Protein AF-A0A0J6C4W7-F1 (afdb_monomer_lite)

Organism: NCBI:txid1331258

Structure (mmCIF, N/CA/C/O backbone):
data_AF-A0A0J6C4W7-F1
#
_entry.id   AF-A0A0J6C4W7-F1
#
loop_
_atom_site.group_PDB
_atom_site.id
_atom_site.type_symbol
_atom_site.label_atom_id
_atom_site.label_alt_id
_atom_site.label_comp_id
_atom_site.label_asym_id
_atom_site.label_entity_id
_atom_site.label_seq_id
_atom_site.pdbx_PDB_ins_code
_atom_site.Cartn_x
_atom_site.Cartn_y
_atom_site.Cartn_z
_atom_site.occupancy
_atom_site.B_iso_or_equiv
_atom_site.auth_seq_id
_atom_site.auth_comp_id
_atom_site.auth_asym_id
_atom_site.auth_atom_id
_atom_site.pdbx_PDB_model_num
ATOM 1 N N . MET A 1 1 ? -58.637 27.540 6.776 1.00 42.38 1 MET A N 1
ATOM 2 C CA . MET A 1 1 ? -57.346 27.541 6.056 1.00 42.38 1 MET A CA 1
ATOM 3 C C . MET A 1 1 ? -56.275 26.963 6.973 1.00 42.38 1 MET A C 1
ATOM 5 O O . MET A 1 1 ? -55.785 27.668 7.841 1.00 42.38 1 MET A O 1
ATOM 9 N N . LYS A 1 2 ? -56.007 25.657 6.871 1.00 47.06 2 LYS A N 1
ATOM 10 C CA . LYS A 1 2 ? -54.964 24.941 7.623 1.00 47.06 2 LYS A CA 1
ATOM 11 C C . LYS A 1 2 ? -54.407 23.865 6.695 1.00 47.06 2 LYS A C 1
ATOM 13 O O . LYS A 1 2 ? -54.953 22.773 6.633 1.00 47.06 2 LYS A O 1
ATOM 18 N N . ILE A 1 3 ? -53.395 24.216 5.911 1.00 54.72 3 ILE A N 1
ATOM 19 C CA . ILE A 1 3 ? -52.667 23.264 5.063 1.00 54.72 3 ILE A CA 1
ATOM 20 C C . ILE A 1 3 ? -51.176 23.589 5.172 1.00 54.72 3 ILE A C 1
ATOM 22 O O . ILE A 1 3 ? -50.564 24.080 4.238 1.00 54.72 3 ILE A O 1
ATOM 26 N N . LEU A 1 4 ? -50.606 23.427 6.365 1.00 54.97 4 LEU A N 1
ATOM 27 C CA . LEU A 1 4 ? -49.184 23.693 6.612 1.00 54.97 4 LEU A CA 1
ATOM 28 C C . LEU A 1 4 ? -48.641 22.730 7.675 1.00 54.97 4 LEU A C 1
ATOM 30 O O . LEU A 1 4 ? -48.165 23.183 8.712 1.00 54.97 4 LEU A O 1
ATOM 34 N N . THR A 1 5 ? -48.767 21.404 7.512 1.00 58.28 5 THR A N 1
ATOM 35 C CA . THR A 1 5 ? -48.091 20.470 8.449 1.00 58.28 5 THR A CA 1
ATOM 36 C C . THR A 1 5 ? -47.911 19.033 7.939 1.00 58.28 5 THR A C 1
ATOM 38 O O . THR A 1 5 ? -48.173 18.083 8.673 1.00 58.28 5 THR A O 1
ATOM 41 N N . THR A 1 6 ? -47.493 18.796 6.690 1.00 56.72 6 THR A N 1
ATOM 42 C CA . THR A 1 6 ? -47.277 17.394 6.259 1.00 56.72 6 THR A CA 1
ATOM 43 C C . THR A 1 6 ? -46.152 17.230 5.248 1.00 56.72 6 THR A C 1
ATOM 45 O O . THR A 1 6 ? -46.364 16.768 4.132 1.00 56.72 6 THR A O 1
ATOM 48 N N . THR A 1 7 ? -44.927 17.601 5.620 1.00 57.38 7 THR A N 1
ATOM 49 C CA . THR A 1 7 ? -43.729 17.141 4.892 1.00 57.38 7 THR A CA 1
ATOM 50 C C . THR A 1 7 ? -42.515 17.138 5.815 1.00 57.38 7 THR A C 1
ATOM 52 O O . THR A 1 7 ? -41.598 17.936 5.672 1.00 57.38 7 THR A O 1
ATOM 55 N N . LEU A 1 8 ? -42.526 16.279 6.833 1.00 58.53 8 LEU A N 1
ATOM 56 C CA . LEU A 1 8 ? -41.354 16.107 7.689 1.00 58.53 8 LEU A CA 1
ATOM 57 C C . LEU A 1 8 ? -41.329 14.692 8.263 1.00 58.53 8 LEU A C 1
ATOM 59 O O . LEU A 1 8 ? -41.483 14.551 9.460 1.00 58.53 8 LEU A O 1
ATOM 63 N N . PHE A 1 9 ? -41.222 13.643 7.434 1.00 56.47 9 PHE A N 1
ATOM 64 C CA . PHE A 1 9 ? -40.882 12.297 7.937 1.00 56.47 9 PHE A CA 1
ATOM 65 C C . PHE A 1 9 ? -40.523 11.284 6.830 1.00 56.47 9 PHE A C 1
ATOM 67 O O . PHE A 1 9 ? -41.178 10.261 6.704 1.00 56.47 9 PHE A O 1
ATOM 74 N N . VAL A 1 10 ? -39.482 11.523 6.020 1.00 60.03 10 VAL A N 1
ATOM 75 C CA . VAL A 1 10 ? -38.848 10.440 5.227 1.00 60.03 10 VAL A CA 1
ATOM 76 C C . VAL A 1 10 ? -37.347 10.719 5.059 1.00 60.03 10 VAL A C 1
ATOM 78 O O . VAL A 1 10 ? -36.901 11.117 3.994 1.00 60.03 10 VAL A O 1
ATOM 81 N N . CYS A 1 11 ? -36.562 10.524 6.121 1.00 51.38 11 CYS A N 1
ATOM 82 C CA . CYS A 1 11 ? -35.097 10.369 6.031 1.00 51.38 11 CYS A CA 1
ATOM 83 C C . CYS A 1 11 ? -34.608 9.225 6.940 1.00 51.38 11 CYS A C 1
ATOM 85 O O . CYS A 1 11 ? -33.542 9.305 7.540 1.00 51.38 11 CYS A O 1
ATOM 87 N N . ALA A 1 12 ? -35.400 8.160 7.076 1.00 57.84 12 ALA A N 1
ATOM 88 C CA . ALA A 1 12 ? -35.030 6.979 7.850 1.00 57.84 12 ALA A CA 1
ATOM 89 C C . ALA A 1 12 ? -35.094 5.739 6.955 1.00 57.84 12 ALA A C 1
ATOM 91 O O . ALA A 1 12 ? -36.117 5.067 6.938 1.00 57.84 12 ALA A O 1
ATOM 92 N N . ALA A 1 13 ? -34.034 5.488 6.179 1.00 51.88 13 ALA A N 1
ATOM 93 C CA . ALA A 1 13 ? -33.620 4.154 5.719 1.00 51.88 13 ALA A CA 1
ATOM 94 C C . ALA A 1 13 ? -32.481 4.266 4.690 1.00 51.88 13 ALA A C 1
ATOM 96 O O . ALA A 1 13 ? -32.713 4.155 3.492 1.00 51.88 13 ALA A O 1
ATOM 97 N N . LEU A 1 14 ? -31.245 4.458 5.152 1.00 47.66 14 LEU A N 1
ATOM 98 C CA . LEU A 1 14 ? -30.074 3.865 4.498 1.00 47.66 14 LEU A CA 1
ATOM 99 C C . LEU A 1 14 ? -28.932 3.821 5.521 1.00 47.66 14 LEU A C 1
ATOM 101 O O . LEU A 1 14 ? -28.173 4.767 5.687 1.00 47.66 14 LEU A O 1
ATOM 105 N N . GLY A 1 15 ? -28.889 2.738 6.290 1.00 46.66 15 GLY A N 1
ATOM 106 C CA . GLY A 1 15 ? -27.928 2.545 7.374 1.00 46.66 15 GLY A CA 1
ATOM 107 C C . GLY A 1 15 ? -27.705 1.063 7.634 1.00 46.66 15 GLY A C 1
ATOM 108 O O . GLY A 1 15 ? -27.949 0.582 8.733 1.00 46.66 15 GLY A O 1
ATOM 109 N N . ALA A 1 16 ? -27.308 0.327 6.598 1.00 46.16 16 ALA A N 1
ATOM 110 C CA . ALA A 1 16 ? -26.773 -1.021 6.730 1.00 46.16 16 ALA A CA 1
ATOM 111 C C . ALA A 1 16 ? -25.331 -0.988 6.216 1.00 46.16 16 ALA A C 1
ATOM 113 O O . ALA A 1 16 ? -25.098 -0.945 5.013 1.00 46.16 16 ALA A O 1
ATOM 114 N N . GLY A 1 17 ? -24.376 -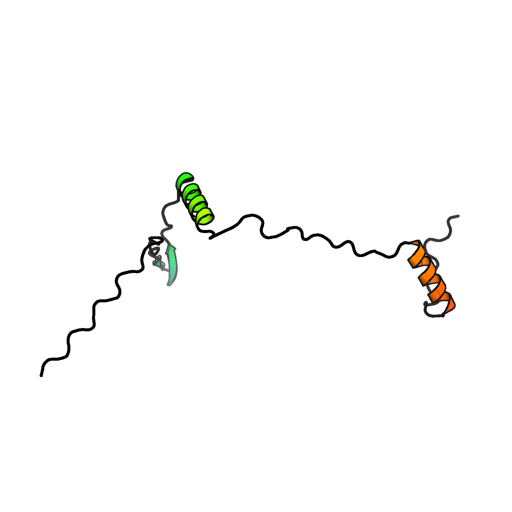0.942 7.144 1.00 43.31 17 GLY A N 1
ATOM 115 C CA . GLY A 1 17 ? -22.947 -0.964 6.842 1.00 43.31 17 GLY A CA 1
ATOM 116 C C . GLY A 1 17 ? -22.161 -0.023 7.745 1.00 43.31 17 GLY A C 1
ATOM 117 O O . GLY A 1 17 ? -22.155 1.178 7.522 1.00 43.31 17 GLY A O 1
ATOM 118 N N . ALA A 1 18 ? -21.494 -0.602 8.745 1.00 42.28 18 ALA A N 1
ATOM 119 C CA . ALA A 1 18 ? -20.554 0.030 9.670 1.00 42.28 18 ALA A CA 1
ATOM 120 C C . ALA A 1 18 ? -21.136 1.117 10.598 1.00 42.28 18 ALA A C 1
ATOM 122 O O . ALA A 1 18 ? -21.241 2.292 10.257 1.00 42.28 18 ALA A O 1
ATOM 123 N N . ALA A 1 19 ? -21.396 0.736 11.853 1.00 41.97 19 ALA A N 1
ATOM 124 C CA . ALA A 1 19 ? -21.406 1.680 12.965 1.00 41.97 19 ALA A CA 1
ATOM 125 C C . ALA A 1 19 ? -19.981 2.233 13.159 1.00 41.97 19 ALA A C 1
ATOM 127 O O . ALA A 1 19 ? -19.232 1.773 14.021 1.00 41.97 19 ALA A O 1
ATOM 128 N N . ALA A 1 20 ? -19.581 3.194 12.327 1.00 50.66 20 ALA A N 1
ATOM 129 C CA . ALA A 1 20 ? -18.433 4.036 12.605 1.00 50.66 20 ALA A CA 1
ATOM 130 C C . ALA A 1 20 ? -18.816 4.924 13.794 1.00 50.66 20 ALA A C 1
ATOM 132 O O . ALA A 1 20 ? -19.521 5.920 13.649 1.00 50.66 20 ALA A O 1
ATOM 133 N N . GLN A 1 21 ? -18.412 4.516 14.996 1.00 54.66 21 GLN A N 1
ATOM 134 C CA . GLN A 1 21 ? -18.434 5.407 16.149 1.00 54.66 21 GLN A CA 1
ATOM 135 C C . GLN A 1 21 ? -17.502 6.573 15.816 1.00 54.66 21 GLN A C 1
ATOM 137 O O . GLN A 1 21 ? -16.303 6.369 15.627 1.00 54.66 21 GLN A O 1
ATOM 142 N N . ALA A 1 22 ? -18.065 7.774 15.666 1.00 53.81 22 ALA A N 1
ATOM 143 C CA . ALA A 1 22 ? -17.280 8.989 15.529 1.00 53.81 22 ALA A CA 1
ATOM 144 C C . ALA A 1 22 ? -16.374 9.089 16.763 1.00 53.81 22 ALA A C 1
ATOM 146 O O . ALA A 1 22 ? -16.869 9.126 17.888 1.00 53.81 22 ALA A O 1
ATOM 147 N N . ALA A 1 23 ? -15.057 9.038 16.553 1.00 60.88 23 ALA A N 1
ATOM 148 C CA . ALA A 1 23 ? -14.097 9.164 17.637 1.00 60.88 23 ALA A CA 1
ATOM 149 C C . ALA A 1 23 ? -14.250 10.561 18.247 1.00 60.88 23 ALA A C 1
ATOM 151 O O . ALA A 1 23 ? -14.033 11.562 17.563 1.00 60.88 23 ALA A O 1
ATOM 152 N N . ASP A 1 24 ? -14.666 10.619 19.510 1.00 68.81 24 ASP A N 1
ATOM 153 C CA . ASP A 1 24 ? -14.782 11.872 20.246 1.00 68.81 24 ASP A CA 1
ATOM 154 C C . ASP A 1 24 ? -13.372 12.462 20.407 1.00 68.81 24 ASP A C 1
ATOM 156 O O . ASP A 1 24 ? -12.463 11.816 20.947 1.00 68.81 24 ASP A O 1
ATOM 160 N N . ALA A 1 25 ? -13.158 13.640 19.820 1.00 81.62 25 ALA A N 1
ATOM 161 C CA . ALA A 1 25 ? -11.889 14.348 19.880 1.00 81.62 25 ALA A CA 1
ATOM 162 C C . ALA A 1 25 ? -11.908 15.281 21.094 1.00 81.62 25 ALA A C 1
ATOM 164 O O . ALA A 1 25 ? -12.658 16.258 21.122 1.00 81.62 25 ALA A O 1
ATOM 165 N N . HIS A 1 26 ? -11.055 15.004 22.080 1.00 83.50 26 HIS A N 1
ATOM 166 C CA . HIS A 1 26 ? -10.936 15.829 23.273 1.00 83.50 26 HIS A CA 1
ATOM 167 C C . HIS A 1 26 ? -9.930 16.955 23.039 1.00 83.50 26 HIS A C 1
ATOM 169 O O . HIS A 1 26 ? -8.757 16.704 22.749 1.00 83.50 26 HIS A O 1
ATOM 175 N N . TYR A 1 27 ? -10.392 18.197 23.164 1.00 88.44 27 TYR A N 1
ATOM 176 C CA . TYR A 1 27 ? -9.561 19.386 23.028 1.00 88.44 27 TYR A CA 1
ATOM 177 C C . TYR A 1 27 ? -9.202 19.935 24.408 1.00 88.44 27 TYR A C 1
ATOM 179 O O . TYR A 1 27 ? -10.069 20.256 25.217 1.00 88.44 27 TYR A O 1
ATOM 187 N N . GLU A 1 28 ? -7.911 20.107 24.666 1.00 86.06 28 GLU A N 1
ATOM 188 C CA . GLU A 1 28 ? -7.429 20.794 25.861 1.00 86.06 28 GLU A CA 1
ATOM 189 C C . GLU A 1 28 ? -6.466 21.901 25.463 1.00 86.06 28 GLU A C 1
ATOM 191 O O . GLU A 1 28 ? -5.654 21.752 24.546 1.00 86.06 28 GLU A O 1
ATOM 196 N N . ARG A 1 29 ? -6.553 23.024 26.174 1.00 91.44 29 ARG A N 1
ATOM 197 C CA . ARG A 1 29 ? -5.554 24.082 26.095 1.00 91.44 29 ARG A CA 1
ATOM 198 C C . ARG A 1 29 ? -4.637 23.953 27.300 1.00 91.44 29 ARG A C 1
ATOM 200 O O . ARG A 1 29 ? -5.116 23.966 28.434 1.00 91.44 29 ARG A O 1
ATOM 207 N N . ASP A 1 30 ? -3.338 23.831 27.064 1.00 85.31 30 ASP A N 1
ATOM 208 C CA . ASP A 1 30 ? -2.375 23.766 28.158 1.00 85.31 30 ASP A CA 1
ATOM 209 C C . ASP A 1 30 ? -2.177 25.143 28.828 1.00 85.31 30 ASP A C 1
ATOM 211 O O . ASP A 1 30 ? -2.671 26.179 28.371 1.00 85.31 30 ASP A O 1
ATOM 215 N N . ARG A 1 31 ? -1.437 25.175 29.943 1.00 89.56 31 ARG A N 1
ATOM 216 C CA . ARG A 1 31 ? -1.127 26.425 30.663 1.00 89.56 31 ARG A CA 1
ATOM 217 C C . ARG A 1 31 ? -0.302 27.411 29.810 1.00 89.56 31 ARG A C 1
ATOM 219 O O . ARG A 1 31 ? -0.303 28.602 30.108 1.00 89.56 31 ARG A O 1
ATOM 226 N N . SER A 1 32 ? 0.376 26.924 28.772 1.00 87.38 32 SER A N 1
ATOM 227 C CA . SER A 1 32 ? 1.181 27.701 27.821 1.00 87.38 32 SER A CA 1
ATOM 228 C C . SER A 1 32 ? 0.340 28.271 26.668 1.00 87.38 32 SER A C 1
ATOM 230 O O . SER A 1 32 ? 0.824 29.109 25.912 1.00 87.38 32 SER A O 1
ATOM 232 N N . GLY A 1 33 ? -0.920 27.845 26.544 1.00 89.81 33 GLY A N 1
ATOM 233 C CA . GLY A 1 33 ? -1.847 28.246 25.493 1.00 89.81 33 GLY A CA 1
ATOM 234 C C . GLY A 1 33 ? -1.861 27.341 24.257 1.00 89.81 33 GLY A C 1
ATOM 235 O O . GLY A 1 33 ? -2.643 27.637 23.348 1.00 89.81 33 GLY A O 1
ATOM 236 N N . ASP A 1 34 ? -1.061 26.270 24.225 1.00 92.62 34 ASP A N 1
ATOM 237 C CA . ASP A 1 34 ? -0.987 25.302 23.124 1.00 92.62 34 ASP A CA 1
ATOM 238 C C . ASP A 1 34 ? -2.226 24.402 23.098 1.00 92.62 34 ASP A C 1
ATOM 240 O O . ASP A 1 34 ? -2.746 23.987 24.140 1.00 92.62 34 ASP A O 1
ATOM 244 N N . TRP A 1 35 ? -2.713 24.114 21.893 1.00 91.06 35 TRP A N 1
ATOM 245 C CA . TRP A 1 35 ? -3.880 23.264 21.687 1.00 91.06 35 TRP A CA 1
ATOM 246 C C . TRP A 1 35 ? -3.448 21.813 21.515 1.00 91.06 35 TRP A C 1
ATOM 248 O O . TRP A 1 35 ? -2.741 21.474 20.567 1.00 91.06 35 TRP A O 1
ATOM 258 N N . LYS A 1 36 ? -3.937 20.934 22.391 1.00 88.94 36 LYS A N 1
ATOM 259 C CA . LYS A 1 36 ? -3.749 19.488 22.270 1.00 88.94 36 LYS A CA 1
ATOM 260 C C . LYS A 1 36 ? -5.063 18.807 21.945 1.00 88.94 36 LYS A C 1
ATOM 262 O O . LYS A 1 36 ? -6.093 19.092 22.552 1.00 88.94 36 LYS A O 1
ATOM 267 N N . VAL A 1 37 ? -4.996 17.907 20.969 1.00 89.88 37 VAL A N 1
ATOM 268 C CA . VAL A 1 37 ? -6.121 17.073 20.555 1.00 89.88 37 VAL A CA 1
ATOM 269 C C . VAL A 1 37 ? -5.799 15.637 20.923 1.00 89.88 37 VAL A C 1
ATOM 271 O O . VAL A 1 37 ? -4.810 15.076 20.448 1.00 89.88 37 VAL A O 1
ATOM 274 N N . TYR A 1 38 ? -6.636 15.054 21.770 1.00 86.81 38 TYR A N 1
ATOM 275 C CA . TYR A 1 38 ? -6.563 13.650 22.137 1.00 86.81 38 TYR A CA 1
ATOM 276 C C . TYR A 1 38 ? -7.689 12.907 21.439 1.00 86.81 38 TYR A C 1
ATOM 278 O O . TYR A 1 38 ? -8.856 13.278 21.542 1.00 86.81 38 TYR A O 1
ATOM 286 N N . TYR A 1 39 ? -7.331 11.841 20.738 1.00 84.62 39 TYR A N 1
ATOM 287 C CA . TYR A 1 39 ? -8.298 10.956 20.112 1.00 84.62 39 TYR A CA 1
ATOM 288 C C . TYR A 1 39 ? -8.405 9.702 20.957 1.00 84.62 39 TYR A C 1
ATOM 290 O O . TYR A 1 39 ? -7.391 9.068 21.254 1.00 84.62 39 TYR A O 1
ATOM 298 N N . THR A 1 40 ? -9.629 9.328 21.315 1.00 86.69 40 THR A N 1
ATOM 299 C CA . THR A 1 40 ? -9.870 7.986 21.841 1.00 86.69 40 THR A CA 1
ATOM 300 C C . THR A 1 40 ? -9.829 7.019 20.658 1.00 86.69 40 THR A C 1
ATOM 302 O O . THR A 1 40 ? -10.688 7.121 19.777 1.00 86.69 40 THR A O 1
ATOM 305 N N . PRO A 1 41 ? -8.836 6.113 20.570 1.00 80.81 41 PRO A N 1
ATOM 306 C CA . PRO A 1 41 ? -8.810 5.145 19.490 1.00 80.81 41 PRO A CA 1
ATOM 307 C C . PRO A 1 41 ? -10.000 4.188 19.639 1.00 80.81 41 PRO A C 1
ATOM 309 O O . PRO A 1 41 ? -10.387 3.854 20.765 1.00 80.81 41 PRO A O 1
ATOM 312 N N . PRO A 1 42 ? -10.585 3.716 18.528 1.00 80.94 42 PRO A N 1
ATOM 313 C CA . PRO A 1 42 ? -11.592 2.672 18.595 1.00 80.94 42 PRO A CA 1
ATOM 314 C C . PRO A 1 42 ? -10.997 1.400 19.223 1.00 80.94 42 PRO A C 1
ATOM 316 O O . PRO A 1 42 ? -9.780 1.185 19.160 1.00 80.94 42 PRO A O 1
ATOM 319 N N . PRO A 1 43 ? -11.836 0.533 19.814 1.00 86.62 43 PRO A N 1
ATOM 320 C CA . PRO A 1 43 ? -11.372 -0.740 20.345 1.00 86.62 43 PRO A CA 1
ATOM 321 C C . PRO A 1 43 ? -10.666 -1.552 19.251 1.00 86.62 43 PRO A C 1
ATOM 323 O O . PRO A 1 43 ? -11.129 -1.620 18.109 1.00 86.62 43 PRO A O 1
ATOM 326 N N . ALA A 1 44 ? -9.539 -2.172 19.605 1.00 89.44 44 ALA A N 1
ATOM 327 C CA . ALA A 1 44 ? -8.783 -3.004 18.680 1.00 89.44 44 ALA A CA 1
ATOM 328 C C . ALA A 1 44 ? -9.626 -4.203 18.222 1.00 89.44 44 ALA A C 1
ATOM 330 O O . ALA A 1 44 ? -10.272 -4.872 19.032 1.00 89.44 44 ALA A O 1
ATOM 331 N N . LYS A 1 45 ? -9.599 -4.490 16.919 1.00 92.88 45 LYS A N 1
ATOM 332 C CA . LYS A 1 45 ? -10.267 -5.666 16.359 1.00 92.88 45 LYS A CA 1
ATOM 333 C C . LYS A 1 45 ? -9.486 -6.928 16.709 1.00 92.88 45 LYS A C 1
ATOM 335 O O . LYS A 1 45 ? -8.256 -6.944 16.664 1.00 92.88 45 LYS A O 1
ATOM 340 N N . SER A 1 46 ? -10.207 -7.998 17.023 1.00 95.44 46 SER A N 1
ATOM 341 C CA . SER A 1 46 ? -9.611 -9.328 17.149 1.00 95.44 46 SER A CA 1
ATOM 342 C C . SER A 1 46 ? -9.190 -9.870 15.780 1.00 95.44 46 SER A C 1
ATOM 344 O O . SER A 1 46 ? -9.751 -9.494 14.749 1.00 95.44 46 SER A O 1
ATOM 346 N N . ALA A 1 47 ? -8.238 -10.806 15.766 1.00 93.25 47 ALA A N 1
ATOM 347 C CA . ALA A 1 47 ? -7.809 -11.465 14.533 1.00 93.25 47 ALA A CA 1
ATOM 348 C C . ALA A 1 47 ? -8.979 -12.140 13.794 1.00 93.25 47 ALA A C 1
ATOM 350 O O . ALA A 1 47 ? -9.049 -12.062 12.571 1.00 93.25 47 ALA A O 1
ATOM 351 N N . GLN A 1 48 ? -9.922 -12.737 14.534 1.00 94.31 48 GLN A N 1
ATOM 352 C CA . GLN A 1 48 ? -11.112 -13.361 13.954 1.00 94.31 48 GLN A CA 1
ATOM 353 C C . GLN A 1 48 ? -12.000 -12.336 13.241 1.00 94.31 48 GLN A C 1
ATOM 355 O O . GLN A 1 48 ? -12.364 -12.540 12.091 1.00 94.31 48 GLN A O 1
ATOM 360 N N . GLN A 1 49 ? -12.282 -11.198 13.882 1.00 93.19 49 GLN A N 1
ATOM 361 C CA . GLN A 1 49 ? -13.090 -10.137 13.269 1.00 93.19 49 GLN A CA 1
ATOM 362 C C . GLN A 1 49 ? -12.457 -9.608 11.981 1.00 93.19 49 GLN A C 1
ATOM 364 O O . GLN A 1 49 ? -13.156 -9.381 11.000 1.00 93.19 49 GLN A O 1
ATOM 369 N N . VAL A 1 50 ? -11.132 -9.442 11.967 1.00 93.75 50 VAL A N 1
ATOM 370 C CA . VAL A 1 50 ? -10.414 -9.021 10.757 1.00 93.75 50 VAL A CA 1
ATOM 371 C C . VAL A 1 50 ? -10.567 -10.061 9.643 1.00 93.75 50 VAL A C 1
ATOM 373 O O . VAL A 1 50 ? -10.797 -9.692 8.495 1.00 93.75 50 VAL A O 1
ATOM 376 N N . GLN A 1 51 ? -10.480 -11.355 9.959 1.00 91.06 51 GLN A N 1
ATOM 377 C CA . GLN A 1 51 ? -10.663 -12.422 8.971 1.00 91.06 51 GLN A CA 1
ATOM 378 C C . GLN A 1 51 ? -12.087 -12.456 8.408 1.00 91.06 51 GLN A C 1
ATOM 380 O O . GLN A 1 51 ? -12.249 -12.577 7.194 1.00 91.06 51 GLN A O 1
ATOM 385 N N . ASP A 1 52 ? -13.100 -12.306 9.260 1.00 93.50 52 ASP A N 1
ATOM 386 C CA . ASP A 1 52 ? -14.504 -12.303 8.843 1.00 93.50 52 ASP A CA 1
ATOM 387 C C . ASP A 1 52 ? -14.807 -11.107 7.922 1.00 93.50 52 ASP A C 1
ATOM 389 O O . ASP A 1 52 ? -15.442 -11.261 6.877 1.00 93.50 52 ASP A O 1
ATOM 393 N N . GLU A 1 53 ? -14.294 -9.919 8.258 1.00 92.00 53 GLU A N 1
ATOM 394 C CA . GLU A 1 53 ? -14.422 -8.718 7.424 1.00 92.00 53 GLU A CA 1
ATOM 395 C C . GLU A 1 53 ? -13.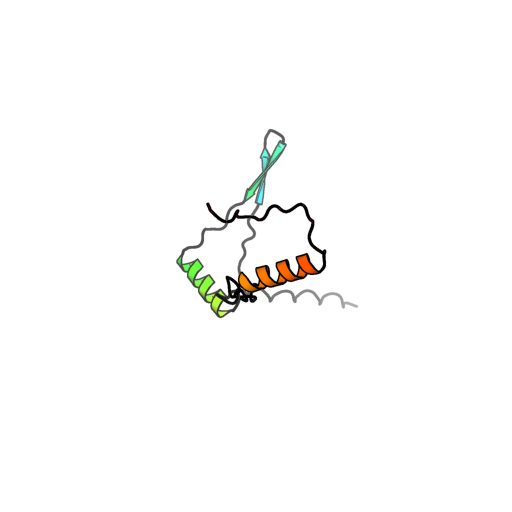729 -8.879 6.069 1.00 92.00 53 GLU A C 1
ATOM 397 O O . GLU A 1 53 ? -14.295 -8.508 5.040 1.00 92.00 53 GLU A O 1
ATOM 402 N N . LEU A 1 54 ? -12.532 -9.472 6.046 1.00 89.56 54 LEU A N 1
ATOM 403 C CA . LEU A 1 54 ? -11.815 -9.768 4.807 1.00 89.56 54 LEU A CA 1
ATOM 404 C C . LEU A 1 54 ? -12.597 -10.761 3.936 1.00 89.56 54 LEU A C 1
ATOM 406 O O . LEU A 1 54 ? -12.785 -10.524 2.743 1.00 89.56 54 LEU A O 1
ATOM 410 N N . GLN A 1 55 ? -13.127 -11.845 4.510 1.00 88.69 55 GLN A N 1
ATOM 411 C CA . GLN A 1 55 ? -13.956 -12.792 3.759 1.00 88.69 55 GLN A CA 1
ATOM 412 C C . GLN A 1 55 ? -15.211 -12.126 3.187 1.00 88.69 55 GLN A C 1
ATOM 414 O O . GLN A 1 55 ? -15.531 -12.323 2.013 1.00 88.69 55 GLN A O 1
ATOM 419 N N . ALA A 1 56 ? -15.890 -11.297 3.982 1.00 88.75 56 ALA A N 1
ATOM 420 C CA . ALA A 1 56 ? -17.059 -10.553 3.533 1.00 88.75 56 ALA A CA 1
ATOM 421 C C . ALA A 1 56 ? -16.708 -9.560 2.416 1.00 88.75 56 ALA A C 1
ATOM 423 O O . ALA A 1 56 ? -17.418 -9.479 1.415 1.00 88.75 56 ALA A O 1
ATOM 424 N N . ALA A 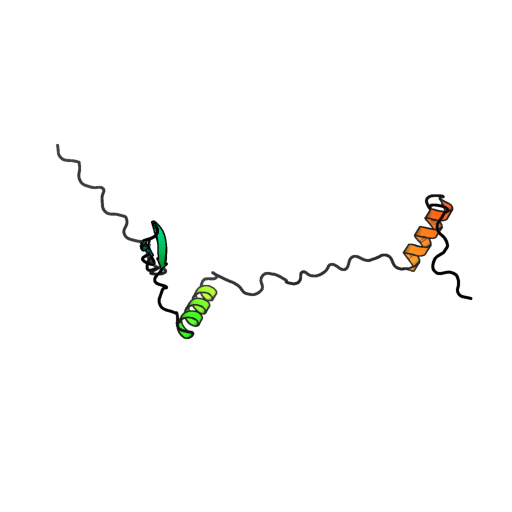1 57 ? -15.610 -8.817 2.541 1.00 87.88 57 ALA A N 1
ATOM 425 C CA . ALA A 1 57 ? -15.189 -7.859 1.527 1.00 87.88 57 ALA A CA 1
ATOM 426 C C . ALA A 1 57 ? -14.737 -8.555 0.227 1.00 87.88 57 ALA A C 1
ATOM 428 O O . ALA A 1 57 ? -15.043 -8.056 -0.856 1.00 87.88 57 ALA A O 1
ATOM 429 N N . LYS A 1 58 ? -14.148 -9.758 0.310 1.00 85.00 58 LYS A N 1
ATOM 430 C CA . LYS A 1 58 ? -13.871 -10.616 -0.853 1.00 85.00 58 LYS A CA 1
ATOM 431 C C . LYS A 1 58 ? -15.160 -11.097 -1.525 1.00 85.00 58 LYS A C 1
ATOM 433 O O . LYS A 1 58 ? -15.275 -11.025 -2.743 1.00 85.00 58 LYS A O 1
ATOM 438 N N . ALA A 1 59 ? -16.140 -11.561 -0.747 1.00 85.62 59 ALA A N 1
ATOM 439 C CA . ALA A 1 59 ? -17.426 -12.025 -1.274 1.00 85.62 59 ALA A CA 1
ATOM 440 C C . ALA A 1 59 ? -18.231 -10.898 -1.946 1.00 85.62 59 ALA A C 1
ATOM 442 O O . ALA A 1 59 ? -18.912 -11.132 -2.939 1.00 85.62 59 ALA A O 1
ATOM 443 N N . ASN A 1 60 ? -18.117 -9.674 -1.429 1.00 86.94 60 ASN A N 1
ATOM 444 C CA . ASN A 1 60 ? -18.753 -8.483 -1.992 1.00 86.94 60 ASN A CA 1
ATOM 445 C C . ASN A 1 60 ? -17.951 -7.838 -3.137 1.00 86.94 60 ASN A C 1
ATOM 447 O O . ASN A 1 60 ? -18.362 -6.795 -3.638 1.00 86.94 60 ASN A O 1
ATOM 451 N N . GLY A 1 61 ? -16.799 -8.401 -3.521 1.00 84.62 61 GLY A N 1
ATOM 452 C CA . GLY A 1 61 ? -15.949 -7.842 -4.576 1.00 84.62 61 GLY A CA 1
ATOM 453 C C . GLY A 1 61 ? -15.363 -6.462 -4.250 1.00 84.62 61 GLY A C 1
ATOM 454 O O . GLY A 1 61 ? -15.023 -5.719 -5.162 1.00 84.62 61 GLY A O 1
ATOM 455 N N . GLN A 1 62 ? -15.253 -6.096 -2.968 1.00 80.25 62 GLN A N 1
ATOM 456 C CA . GLN A 1 62 ? -14.702 -4.801 -2.542 1.00 80.25 62 GLN A CA 1
ATOM 457 C C . GLN A 1 62 ? -13.171 -4.737 -2.671 1.00 80.25 62 GLN A C 1
ATOM 459 O O . GLN A 1 62 ? -12.608 -3.646 -2.702 1.00 80.25 62 GLN A O 1
ATOM 464 N N . TYR A 1 63 ? -12.496 -5.890 -2.740 1.00 66.62 63 TYR A N 1
ATOM 465 C CA . TYR A 1 63 ? -11.074 -5.995 -3.068 1.00 66.62 63 TYR A CA 1
ATOM 466 C C . TYR A 1 63 ? -10.767 -7.354 -3.723 1.00 66.62 63 TYR A C 1
ATOM 468 O O . TYR A 1 63 ? -11.365 -8.374 -3.371 1.00 66.62 63 TYR A O 1
ATOM 476 N N . GLY A 1 64 ? -9.839 -7.365 -4.683 1.00 68.75 64 GLY A N 1
ATOM 477 C CA . GLY A 1 64 ? -9.381 -8.554 -5.406 1.00 68.75 64 GLY A CA 1
ATOM 478 C C . GLY A 1 64 ? -7.884 -8.788 -5.211 1.00 68.75 64 GLY A C 1
ATOM 479 O O . GLY A 1 64 ? -7.140 -7.868 -4.878 1.00 68.75 64 GLY A O 1
ATOM 480 N N . PHE A 1 65 ? -7.436 -10.027 -5.404 1.00 65.75 65 PHE A N 1
ATOM 481 C CA . PHE A 1 65 ? -6.013 -10.366 -5.449 1.00 65.75 65 PHE A CA 1
ATOM 482 C C . PHE A 1 65 ? -5.631 -10.679 -6.898 1.00 65.75 65 PHE A C 1
ATOM 484 O O . PHE A 1 65 ? -6.252 -11.551 -7.499 1.00 65.75 65 PHE A O 1
ATOM 491 N N . GLY A 1 66 ? -4.595 -10.017 -7.423 1.00 64.75 66 GLY A N 1
ATOM 492 C CA . GLY A 1 66 ? -3.931 -10.434 -8.664 1.00 64.75 66 GLY A CA 1
ATOM 493 C C . GLY A 1 66 ? -4.529 -9.931 -9.981 1.00 64.75 66 GLY A C 1
ATOM 494 O O . GLY A 1 66 ? -4.335 -10.596 -10.990 1.00 64.75 66 GLY A O 1
ATOM 495 N N . GLU A 1 67 ? -5.224 -8.789 -10.008 1.00 59.06 67 GLU A N 1
ATOM 496 C CA . GLU A 1 67 ? -5.582 -8.144 -11.291 1.00 59.06 67 GLU A CA 1
ATOM 497 C C . GLU A 1 67 ? -4.446 -7.303 -11.894 1.00 59.06 67 GLU A C 1
ATOM 499 O O . GLU A 1 67 ? -4.536 -6.869 -13.039 1.00 59.06 67 GLU A O 1
ATOM 504 N N . GLU A 1 68 ? -3.357 -7.095 -11.156 1.00 62.00 68 GLU A N 1
ATOM 505 C CA . GLU A 1 68 ? -2.155 -6.470 -11.693 1.00 62.00 68 GLU A CA 1
ATOM 506 C C . GLU A 1 68 ? -1.129 -7.566 -11.991 1.00 62.00 68 GLU A C 1
ATOM 508 O O . GLU A 1 68 ? -0.546 -8.146 -11.074 1.00 62.00 68 GLU A O 1
ATOM 513 N N . ASP A 1 69 ? -0.927 -7.857 -13.281 1.00 60.91 69 ASP A N 1
ATOM 514 C CA . ASP A 1 69 ? 0.246 -8.571 -13.799 1.00 60.91 69 ASP A CA 1
ATOM 515 C C . ASP A 1 69 ? 1.509 -7.799 -13.369 1.00 60.91 69 ASP A C 1
ATOM 517 O O . ASP A 1 69 ? 2.004 -6.923 -14.084 1.00 60.91 69 ASP A O 1
ATOM 521 N N . TYR A 1 70 ? 1.996 -8.064 -12.154 1.00 59.56 70 TYR A N 1
ATOM 522 C CA . TYR A 1 70 ? 3.183 -7.426 -11.600 1.00 59.56 70 TYR A CA 1
ATOM 523 C C . TYR A 1 70 ? 4.272 -8.457 -11.274 1.00 59.56 70 TYR A C 1
ATOM 525 O O . TYR A 1 70 ? 4.036 -9.376 -10.483 1.00 59.56 70 TYR A O 1
ATOM 533 N N . PRO A 1 71 ? 5.499 -8.281 -11.801 1.00 64.50 71 PRO A N 1
ATOM 534 C CA . PRO A 1 71 ? 5.928 -7.203 -12.697 1.00 64.50 71 PRO A CA 1
ATOM 535 C C . PRO A 1 71 ? 5.311 -7.338 -14.104 1.00 64.50 71 PRO A C 1
ATOM 537 O O . PRO A 1 71 ? 5.043 -8.461 -14.534 1.00 64.50 71 PRO A O 1
ATOM 540 N N . PRO A 1 72 ? 5.110 -6.224 -14.837 1.00 66.56 72 PRO A N 1
ATOM 541 C CA . PRO A 1 72 ? 4.577 -6.284 -16.192 1.00 66.56 72 PRO A CA 1
ATOM 542 C C . PRO A 1 72 ? 5.465 -7.180 -17.066 1.00 66.56 72 PRO A C 1
ATOM 544 O O . PRO A 1 72 ? 6.693 -7.164 -16.899 1.00 66.56 72 PRO A O 1
ATOM 547 N N . PRO A 1 73 ? 4.893 -7.937 -18.020 1.00 68.88 73 PRO A N 1
ATOM 548 C CA . PRO A 1 73 ? 5.688 -8.694 -18.970 1.00 68.88 73 PRO A CA 1
ATOM 549 C C . PRO A 1 73 ? 6.594 -7.724 -19.734 1.00 68.88 73 PRO A C 1
ATOM 551 O O . PRO A 1 73 ? 6.136 -6.886 -20.512 1.00 68.88 73 PRO A O 1
ATOM 554 N N . ILE A 1 74 ? 7.900 -7.824 -19.486 1.00 69.69 74 ILE A N 1
ATOM 555 C CA . ILE A 1 74 ? 8.921 -7.121 -20.260 1.00 69.69 74 ILE A CA 1
ATOM 556 C C . ILE A 1 74 ? 8.844 -7.644 -21.691 1.00 69.69 74 ILE A C 1
ATOM 558 O O . ILE A 1 74 ? 9.294 -8.751 -21.989 1.00 69.69 74 ILE A O 1
ATOM 562 N N . LEU A 1 75 ? 8.250 -6.845 -22.578 1.00 69.00 75 LEU A N 1
ATOM 563 C CA . LEU A 1 75 ? 8.339 -7.052 -24.016 1.00 69.00 75 LEU A CA 1
ATOM 564 C C . LEU A 1 75 ? 9.825 -6.996 -24.376 1.00 69.00 75 LEU A C 1
ATOM 566 O O . LEU A 1 75 ? 10.440 -5.928 -24.357 1.00 69.00 75 LEU A O 1
ATOM 570 N N . ALA A 1 76 ? 10.422 -8.158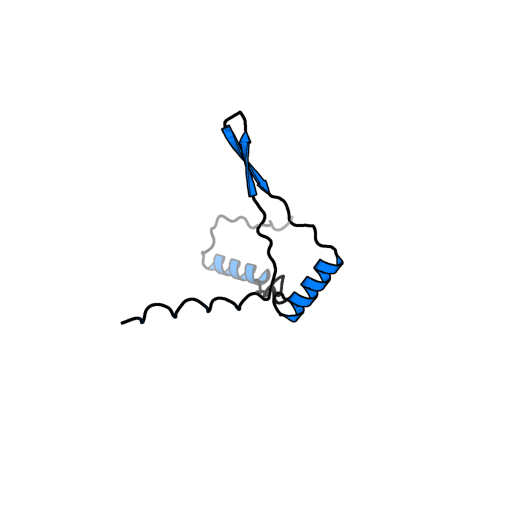 -24.640 1.00 70.38 76 ALA A N 1
ATOM 571 C CA . ALA A 1 76 ? 11.785 -8.248 -25.130 1.00 70.38 76 ALA A CA 1
ATOM 572 C C . ALA A 1 76 ? 11.825 -7.621 -26.529 1.00 70.38 76 ALA A C 1
ATOM 574 O O . ALA A 1 76 ? 11.559 -8.280 -27.532 1.00 70.38 76 ALA A O 1
ATOM 575 N N . ASN A 1 77 ? 12.113 -6.322 -26.592 1.00 71.12 77 ASN A N 1
ATOM 576 C CA . ASN A 1 77 ? 12.421 -5.672 -27.853 1.00 71.12 77 ASN A CA 1
ATOM 577 C C . ASN A 1 77 ? 13.717 -6.297 -28.386 1.00 71.12 77 ASN A C 1
ATOM 579 O O . ASN A 1 77 ? 14.683 -6.394 -27.622 1.00 71.12 77 ASN A O 1
ATOM 583 N N . PRO A 1 78 ? 13.768 -6.728 -29.658 1.00 76.06 78 PRO A N 1
ATOM 584 C CA . PRO A 1 78 ? 15.008 -7.218 -30.236 1.00 76.06 78 PRO A CA 1
ATOM 585 C C . PRO A 1 78 ? 16.045 -6.093 -30.171 1.00 76.06 78 PRO A C 1
ATOM 587 O O . PRO A 1 78 ? 15.882 -5.041 -30.788 1.00 76.06 78 PRO A O 1
ATOM 590 N N . THR A 1 79 ? 17.094 -6.293 -29.379 1.00 80.44 79 THR A N 1
ATOM 591 C CA . THR A 1 79 ? 18.259 -5.413 -29.370 1.00 80.44 79 THR A CA 1
ATOM 592 C C . THR A 1 79 ? 19.157 -5.776 -30.548 1.00 80.44 79 THR A C 1
ATOM 594 O O . THR A 1 79 ? 19.209 -6.934 -30.970 1.00 80.44 79 THR A O 1
ATOM 597 N N . ALA A 1 80 ? 19.852 -4.785 -31.108 1.00 84.88 80 ALA A N 1
ATOM 598 C CA . ALA A 1 80 ? 20.823 -5.044 -32.163 1.00 84.88 80 ALA A CA 1
ATOM 599 C C . ALA A 1 80 ? 21.897 -6.011 -31.646 1.00 84.88 80 ALA A C 1
ATOM 601 O O . ALA A 1 80 ? 22.435 -5.848 -30.547 1.00 84.88 80 ALA A O 1
ATOM 602 N N . SER A 1 81 ? 22.212 -7.028 -32.444 1.00 88.00 81 SER A N 1
ATOM 603 C CA . SER A 1 81 ? 23.345 -7.902 -32.163 1.00 88.00 81 SER A CA 1
ATOM 604 C C . SER A 1 81 ? 24.650 -7.116 -32.278 1.00 88.00 81 SER A C 1
ATOM 606 O O . SER A 1 81 ? 24.750 -6.152 -33.037 1.00 88.00 81 SER A O 1
ATOM 608 N N . ARG A 1 82 ? 25.688 -7.567 -31.566 1.00 87.62 82 ARG A N 1
ATOM 609 C CA . ARG A 1 82 ? 27.034 -6.984 -31.669 1.00 87.62 82 ARG A CA 1
ATOM 610 C C . ARG A 1 82 ? 27.502 -6.872 -33.125 1.00 87.62 82 ARG A C 1
ATOM 612 O O . ARG A 1 82 ? 28.093 -5.862 -33.474 1.00 87.62 82 ARG A O 1
ATOM 619 N N . GLN A 1 83 ? 27.214 -7.878 -33.954 1.00 90.06 83 GLN A N 1
ATOM 620 C CA . GLN A 1 83 ? 27.594 -7.863 -35.366 1.00 90.06 83 GLN A CA 1
ATOM 621 C C . GLN A 1 83 ? 26.895 -6.735 -36.134 1.00 90.06 83 GLN A C 1
ATOM 623 O O . GLN A 1 83 ? 27.557 -5.988 -36.839 1.00 90.06 83 GLN A O 1
ATOM 628 N N . GLN A 1 84 ? 25.586 -6.557 -35.936 1.00 90.12 84 GLN A N 1
ATOM 629 C CA . GLN A 1 84 ? 24.836 -5.473 -36.582 1.00 90.12 84 GLN A CA 1
ATOM 630 C C . GLN A 1 84 ? 25.374 -4.093 -36.194 1.00 90.12 84 GLN A C 1
ATOM 632 O O . GLN A 1 84 ? 25.499 -3.224 -37.047 1.00 90.12 84 GLN A O 1
ATOM 637 N N . VAL A 1 85 ? 25.748 -3.905 -34.924 1.00 90.25 85 VAL A N 1
ATOM 638 C CA . VAL A 1 85 ? 26.345 -2.644 -34.457 1.00 90.25 85 VAL A CA 1
ATOM 639 C C . VAL A 1 85 ? 27.688 -2.369 -35.144 1.00 90.25 85 VAL A C 1
ATOM 641 O O . VAL A 1 85 ? 27.964 -1.224 -35.497 1.00 90.25 85 VAL A O 1
ATOM 644 N N . VAL A 1 86 ? 28.512 -3.400 -35.362 1.00 87.56 86 VAL A N 1
ATOM 645 C CA . VAL A 1 86 ? 29.787 -3.274 -36.092 1.00 87.56 86 VAL A CA 1
ATOM 646 C C . VAL A 1 86 ? 29.541 -2.910 -37.558 1.00 87.56 86 VAL A C 1
ATOM 648 O O . VAL A 1 86 ? 30.137 -1.955 -38.051 1.00 87.56 86 VAL A O 1
ATOM 651 N N . ASP A 1 87 ? 28.614 -3.599 -38.225 1.00 90.12 87 ASP A N 1
ATOM 652 C CA . ASP A 1 87 ? 28.293 -3.348 -39.634 1.00 90.12 87 ASP A CA 1
ATOM 653 C C . ASP A 1 87 ? 27.746 -1.920 -39.854 1.00 90.12 87 ASP A C 1
ATOM 655 O O . ASP A 1 87 ? 28.101 -1.244 -40.827 1.00 90.12 87 ASP A O 1
ATOM 659 N N . ASP A 1 88 ? 26.897 -1.434 -38.942 1.00 87.75 88 ASP A N 1
ATOM 660 C CA . ASP A 1 88 ? 26.344 -0.076 -38.985 1.00 87.75 88 ASP A CA 1
ATOM 661 C C . ASP A 1 88 ? 27.422 0.986 -38.744 1.00 87.75 88 ASP A C 1
ATOM 663 O O . ASP A 1 88 ? 27.448 2.017 -39.427 1.00 87.75 88 ASP A O 1
ATOM 667 N N . MET A 1 89 ? 28.347 0.721 -37.819 1.00 86.38 89 MET A N 1
ATOM 668 C CA . MET A 1 89 ? 29.481 1.600 -37.553 1.00 86.38 89 MET A CA 1
ATOM 669 C C . MET A 1 89 ? 30.409 1.696 -38.773 1.00 86.38 89 MET A C 1
ATOM 671 O O . MET A 1 89 ? 30.786 2.801 -39.170 1.00 86.38 89 MET A O 1
ATOM 675 N N . ASP A 1 90 ? 30.736 0.574 -39.417 1.00 86.69 90 ASP A N 1
ATOM 676 C CA . ASP A 1 90 ? 31.574 0.569 -40.617 1.00 86.69 90 ASP A CA 1
ATOM 677 C C . ASP A 1 90 ? 30.901 1.306 -41.775 1.00 86.69 90 ASP A C 1
ATOM 679 O O . ASP A 1 90 ? 31.537 2.121 -42.451 1.00 86.69 90 ASP A O 1
ATOM 683 N N . ARG A 1 91 ? 29.590 1.120 -41.961 1.00 89.81 91 ARG A N 1
ATOM 684 C CA . ARG A 1 91 ? 28.811 1.893 -42.936 1.00 89.81 91 ARG A CA 1
ATOM 685 C C . ARG A 1 91 ? 28.875 3.394 -42.641 1.00 89.81 91 ARG A C 1
ATOM 687 O O . ARG A 1 91 ? 29.092 4.182 -43.560 1.00 89.81 91 ARG A O 1
ATOM 694 N N . ALA A 1 92 ? 28.719 3.802 -41.383 1.00 87.88 92 ALA A N 1
ATOM 695 C CA . ALA A 1 92 ? 28.786 5.206 -40.978 1.00 87.88 92 ALA A CA 1
ATOM 696 C C . ALA A 1 92 ? 30.180 5.816 -41.205 1.00 87.88 92 ALA A C 1
ATOM 698 O O . ALA A 1 92 ? 30.276 6.959 -41.662 1.00 87.88 92 ALA A O 1
ATOM 699 N N . ARG A 1 93 ? 31.253 5.044 -40.973 1.00 82.94 93 ARG A N 1
ATOM 700 C CA . ARG A 1 93 ? 32.636 5.431 -41.306 1.00 82.94 93 ARG A CA 1
ATOM 701 C C . ARG A 1 93 ? 32.805 5.673 -42.807 1.00 82.94 93 ARG A C 1
ATOM 703 O O . ARG A 1 93 ? 33.337 6.708 -43.195 1.00 82.94 93 ARG A O 1
ATOM 710 N N . HIS A 1 94 ? 32.285 4.780 -43.652 1.00 82.81 94 HIS A N 1
ATOM 711 C CA . HIS A 1 94 ? 32.350 4.934 -45.113 1.00 82.81 94 HIS A CA 1
ATOM 712 C C . HIS A 1 94 ? 31.558 6.149 -45.616 1.00 82.81 94 HIS A C 1
ATOM 714 O O . HIS A 1 94 ? 31.942 6.774 -46.601 1.00 82.81 94 HIS A O 1
ATOM 720 N N . MET A 1 95 ? 30.465 6.505 -44.935 1.00 88.19 95 MET A N 1
ATOM 721 C CA . MET A 1 95 ? 29.658 7.689 -45.249 1.00 88.19 95 MET A CA 1
ATOM 722 C C . MET A 1 95 ? 30.227 8.994 -44.665 1.00 88.19 95 MET A C 1
ATOM 724 O O . MET A 1 95 ? 29.632 10.049 -44.871 1.00 88.19 95 MET A O 1
ATOM 728 N N . GLY A 1 96 ? 31.342 8.945 -43.926 1.00 85.56 96 GLY A N 1
ATOM 729 C CA . GLY A 1 96 ? 31.920 10.117 -43.263 1.00 85.56 96 GLY A CA 1
ATOM 730 C C . GLY A 1 96 ? 31.041 10.694 -42.145 1.00 85.56 96 GLY A C 1
ATOM 731 O O . GLY A 1 96 ? 31.172 11.865 -41.810 1.00 85.56 96 GLY A O 1
ATOM 732 N N . MET A 1 97 ? 30.128 9.894 -41.581 1.00 81.69 97 MET A N 1
ATOM 733 C CA . MET A 1 97 ? 29.207 10.310 -40.511 1.00 81.69 97 MET A CA 1
ATOM 734 C C . MET A 1 97 ? 29.784 10.110 -39.099 1.00 81.69 97 MET A C 1
ATOM 736 O O . MET A 1 97 ? 29.115 10.419 -38.115 1.00 81.69 97 MET A O 1
ATOM 740 N N . MET A 1 98 ? 31.011 9.594 -38.988 1.00 73.50 98 MET A N 1
ATOM 741 C CA . MET A 1 98 ? 31.706 9.349 -37.721 1.00 73.50 98 MET A CA 1
ATOM 742 C C . MET A 1 98 ? 32.814 10.388 -37.521 1.00 73.50 98 MET A C 1
ATOM 744 O O . MET A 1 98 ? 33.535 10.713 -38.464 1.00 73.50 98 MET A O 1
ATOM 748 N N . GLY A 1 99 ? 32.955 10.907 -36.298 1.00 71.06 99 GLY A N 1
ATOM 749 C CA . GLY A 1 99 ? 34.056 11.805 -35.943 1.00 71.06 99 GLY A CA 1
ATOM 750 C C . GLY A 1 99 ? 35.399 11.077 -36.031 1.00 71.06 99 GLY A C 1
ATOM 751 O O . GLY A 1 99 ? 35.533 9.971 -35.514 1.00 71.06 99 GLY A O 1
ATOM 752 N N . SER A 1 100 ? 36.383 11.700 -36.676 1.00 60.81 100 SER A N 1
ATOM 753 C CA . SER A 1 100 ? 37.728 11.161 -36.943 1.00 60.81 100 SER A CA 1
ATOM 754 C C . SER A 1 100 ? 38.588 10.908 -35.701 1.00 60.81 100 SER A C 1
ATOM 756 O O . SER A 1 100 ? 39.677 10.355 -35.816 1.00 60.81 100 SER A O 1
ATOM 758 N N . ASP A 1 101 ? 38.110 11.313 -34.527 1.00 61.59 101 ASP A N 1
ATOM 759 C CA . ASP A 1 101 ? 38.921 11.456 -33.315 1.00 61.59 101 ASP A CA 1
ATOM 760 C C . ASP A 1 101 ? 38.726 10.269 -32.352 1.00 61.59 101 AS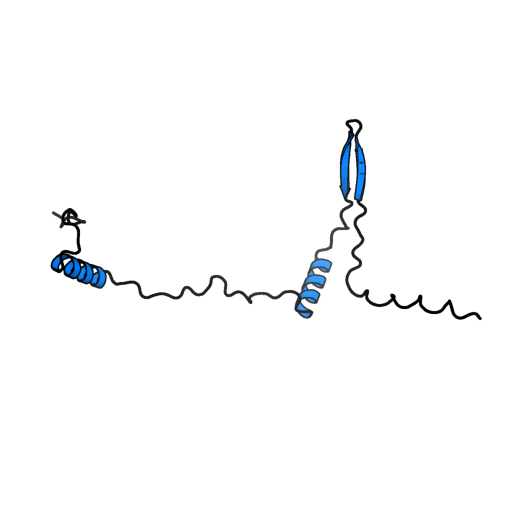P A C 1
ATOM 762 O O . ASP A 1 101 ? 39.056 10.341 -31.170 1.00 61.59 101 ASP A O 1
ATOM 766 N N . GLN A 1 102 ? 38.127 9.183 -32.842 1.00 59.31 102 GLN A N 1
ATOM 767 C CA . GLN A 1 102 ? 37.838 7.981 -32.069 1.00 59.31 102 GLN A CA 1
ATOM 768 C C . GLN A 1 102 ? 38.972 6.980 -32.285 1.00 59.31 102 GLN A C 1
ATOM 770 O O . GLN A 1 102 ? 39.022 6.299 -33.307 1.00 59.31 102 GLN A O 1
ATOM 775 N N . GLU A 1 103 ? 39.898 6.914 -31.329 1.00 64.69 103 GLU A N 1
ATOM 776 C CA . GLU A 1 103 ? 40.845 5.801 -31.225 1.00 64.69 103 GLU A CA 1
ATOM 777 C C . GLU A 1 103 ? 40.055 4.479 -31.151 1.00 64.69 103 GLU A C 1
ATOM 779 O O . GLU A 1 103 ? 39.097 4.371 -30.380 1.00 64.69 103 GLU A O 1
ATOM 784 N N . ASP A 1 104 ? 40.413 3.486 -31.977 1.00 67.81 104 ASP A N 1
ATOM 785 C CA . ASP A 1 104 ? 39.755 2.170 -31.986 1.00 67.81 104 ASP A CA 1
ATOM 786 C C . ASP A 1 104 ? 39.868 1.536 -30.587 1.00 67.81 104 ASP A C 1
ATOM 788 O O . ASP A 1 104 ? 40.965 1.215 -30.122 1.00 67.81 104 ASP A O 1
ATOM 792 N N . TYR A 1 105 ? 38.729 1.357 -29.906 1.00 58.62 105 TYR A N 1
ATOM 793 C CA . TYR A 1 105 ? 38.672 0.701 -28.601 1.00 58.62 105 TYR A CA 1
ATOM 794 C C . TYR A 1 105 ? 37.831 -0.584 -28.653 1.00 58.62 105 TYR A C 1
ATOM 796 O O . TYR A 1 105 ? 36.675 -0.546 -29.087 1.00 58.62 105 TYR A O 1
ATOM 804 N N . PRO A 1 106 ? 38.339 -1.712 -28.126 1.00 58.78 106 PRO A N 1
ATOM 805 C CA . PRO A 1 106 ? 39.655 -1.878 -27.505 1.00 58.78 106 PRO A CA 1
ATOM 806 C C . PRO A 1 106 ? 40.777 -1.952 -28.557 1.00 58.78 106 PRO A C 1
ATOM 808 O O . PRO A 1 106 ? 40.522 -2.425 -29.666 1.00 58.78 106 PRO A O 1
ATOM 811 N N . PRO A 1 107 ? 42.014 -1.535 -28.224 1.00 59.62 107 PRO A N 1
ATOM 812 C CA . PRO A 1 107 ? 43.157 -1.763 -29.102 1.00 59.62 107 PRO A CA 1
ATOM 813 C C . PRO A 1 107 ? 43.242 -3.256 -29.443 1.00 59.62 107 PRO A C 1
ATOM 815 O O . PRO A 1 107 ? 43.001 -4.105 -28.578 1.00 59.62 107 PRO A O 1
ATOM 818 N N . ALA A 1 108 ? 43.552 -3.579 -30.702 1.00 68.69 108 ALA A N 1
ATOM 819 C CA . ALA A 1 108 ? 43.854 -4.950 -31.093 1.00 68.69 108 ALA A CA 1
ATOM 820 C C . ALA A 1 108 ? 44.997 -5.435 -30.194 1.00 68.69 108 ALA A C 1
ATOM 822 O O . ALA A 1 108 ? 46.088 -4.874 -30.247 1.00 68.69 108 ALA A O 1
ATOM 823 N N . GLY A 1 109 ? 44.692 -6.386 -29.307 1.00 61.28 109 GLY A N 1
ATOM 824 C CA . GLY A 1 109 ? 45.626 -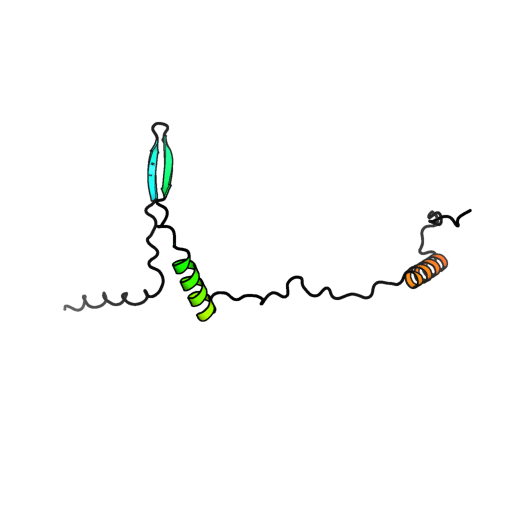6.848 -28.289 1.00 61.28 109 GLY A CA 1
ATOM 825 C C . GLY A 1 109 ? 46.968 -7.235 -28.904 1.00 61.28 109 GLY A C 1
ATOM 826 O O . GLY A 1 109 ? 47.012 -7.981 -29.883 1.00 61.28 109 GLY A O 1
ATOM 827 N N . GLU A 1 110 ? 48.031 -6.692 -28.326 1.00 48.72 110 GLU A N 1
ATOM 828 C CA . GLU A 1 110 ? 49.378 -7.257 -28.377 1.00 48.72 110 GLU A CA 1
ATOM 829 C C . GLU A 1 110 ? 49.482 -8.505 -27.487 1.00 48.72 110 GLU A C 1
ATOM 831 O O . GLU A 1 110 ? 48.788 -8.562 -26.441 1.00 48.72 110 GLU A O 1
#

Foldseek 3Di:
DDDPDPDPDPPPDDDDDDPPPDFDWDWDQDPVRDIDTDTDDDDDDDPVRVVVVVVVCVVVVVDDPDPDPPPDPPPPDDDDDPVNVVVVVVVCVVVVVDDPPDDDPPPPDD

Sequence (110 aa):
MKILTTTLFVCAALGAGAAAQAADAHYERDRSGDWKVYYTPPPAKSAQQVQDELQAAKANGQYGFGEEDYPPPILANPTASRQQVVDDMDRARHMGMMGSDQEDYPPAGE

pLDDT: mean 74.09, std 15.7, range [41.97, 95.44]

Secondary structure (DSSP, 8-state):
----------------S-------EEEEE-TTS-EEEEE-PPPPPPHHHHHHHHHHHHHTTSS-S--S-SS-------PPPHHHHHHHHHHHHHTT-S-TT---SS----

Radius of gyration: 36.36 Å; chains: 1; bounding box: 107×42×76 Å

InterPro domains:
  IPR025421 Protein of unknown function DUF4148 [PF13663] (1-71)